Protein AF-S4Y4N9-F1 (afdb_monomer)

Organism: NCBI:txid1254432

Nearest PDB structures (foldseek):
  2cjr-assembly3_E  TM=4.406E-01  e=6.390E+00  SARS coronavirus TW1
  3kia-assembly1_A  TM=3.061E-01  e=5.985E+00  synthetic construct
  8bor-assembly1_B  TM=2.820E-01  e=7.285E+00  Deinococcus radiodurans R1 = ATCC 13939 = DSM 20539

Mean predicted aligned error: 7.02 Å

pLDDT: mean 87.63, std 7.8, range [54.03, 96.5]

Radius of gyration: 15.66 Å; Cα contacts (8 Å, |Δi|>4): 42; chains: 1; bounding box: 41×20×37 Å

Structure (mmCIF, N/CA/C/O backbone):
data_AF-S4Y4N9-F1
#
_entry.id   AF-S4Y4N9-F1
#
loop_
_atom_site.group_PDB
_atom_site.id
_atom_site.type_symbol
_atom_site.label_atom_id
_atom_site.label_alt_id
_atom_site.label_comp_id
_atom_site.label_asym_id
_atom_site.label_entity_id
_atom_site.label_seq_id
_atom_site.pdbx_PDB_ins_code
_atom_site.Cartn_x
_atom_site.Cartn_y
_atom_site.Cartn_z
_atom_site.occupancy
_atom_site.B_iso_or_equiv
_atom_site.auth_seq_id
_atom_site.auth_comp_id
_atom_site.auth_asym_id
_atom_site.auth_atom_id
_atom_site.pdbx_PDB_model_num
ATOM 1 N N . MET A 1 1 ? 13.327 8.716 -3.598 1.00 54.03 1 MET A N 1
ATOM 2 C CA . MET A 1 1 ? 14.604 9.282 -4.059 1.00 54.03 1 MET A CA 1
ATOM 3 C C . MET A 1 1 ? 15.139 8.353 -5.134 1.00 54.03 1 MET A C 1
ATOM 5 O O . MET A 1 1 ? 15.369 7.193 -4.803 1.00 54.03 1 MET A O 1
ATOM 9 N N . PRO A 1 2 ? 15.187 8.772 -6.408 1.00 65.25 2 PRO A N 1
ATOM 10 C CA . PRO A 1 2 ? 15.894 8.014 -7.435 1.00 65.25 2 PRO A CA 1
ATOM 11 C C . PRO A 1 2 ? 17.383 7.937 -7.072 1.00 65.25 2 PRO A C 1
ATOM 13 O O . PRO A 1 2 ? 17.950 8.902 -6.566 1.00 65.25 2 PRO A O 1
ATOM 16 N N . SER A 1 3 ? 17.984 6.767 -7.265 1.00 83.50 3 SER A N 1
ATOM 17 C CA . SER A 1 3 ? 19.424 6.541 -7.127 1.00 83.50 3 SER A CA 1
ATOM 18 C C . SER A 1 3 ? 20.094 6.664 -8.497 1.00 83.50 3 SER A C 1
ATOM 20 O O . SER A 1 3 ? 19.446 6.461 -9.521 1.00 83.50 3 SER A O 1
ATOM 22 N N . HIS A 1 4 ? 21.400 6.925 -8.534 1.00 88.75 4 HIS A N 1
ATOM 23 C CA . HIS A 1 4 ? 22.186 6.807 -9.768 1.00 88.75 4 HIS A CA 1
ATOM 24 C C . HIS A 1 4 ? 22.348 5.344 -10.222 1.00 88.75 4 HIS A C 1
ATOM 26 O O . HIS A 1 4 ? 22.647 5.086 -11.382 1.00 88.75 4 HIS A O 1
ATOM 32 N N . SER A 1 5 ? 22.119 4.372 -9.330 1.00 92.44 5 SER A N 1
ATOM 33 C CA . SER A 1 5 ? 22.176 2.949 -9.669 1.00 92.44 5 SER A CA 1
ATOM 34 C C . SER A 1 5 ? 20.870 2.477 -10.305 1.00 92.44 5 SER A C 1
ATOM 36 O O . SER A 1 5 ? 19.814 2.457 -9.664 1.00 92.44 5 SER A O 1
ATOM 38 N N . PHE A 1 6 ? 20.955 2.027 -11.559 1.00 89.06 6 PHE A N 1
ATOM 39 C CA . PHE A 1 6 ? 19.834 1.414 -12.271 1.00 89.06 6 PHE A CA 1
ATOM 40 C C . PHE A 1 6 ? 19.278 0.199 -11.518 1.00 89.06 6 PHE A C 1
ATOM 42 O O . PHE A 1 6 ? 18.073 0.114 -11.293 1.00 89.06 6 PHE A O 1
ATOM 49 N N . ASN A 1 7 ? 20.154 -0.690 -11.040 1.00 92.81 7 ASN A N 1
ATOM 50 C CA . ASN A 1 7 ? 19.752 -1.879 -10.284 1.00 92.81 7 ASN A CA 1
ATOM 51 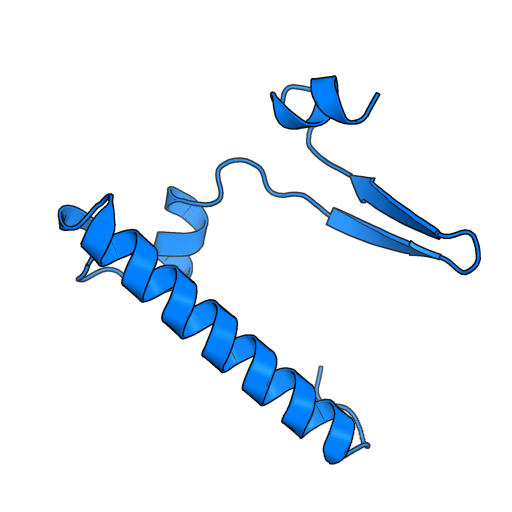C C . ASN A 1 7 ? 19.032 -1.512 -8.982 1.00 92.81 7 ASN A C 1
ATOM 53 O O . ASN A 1 7 ? 18.031 -2.137 -8.638 1.00 92.81 7 ASN A O 1
ATOM 57 N N . ALA A 1 8 ? 19.482 -0.463 -8.284 1.00 89.88 8 ALA A N 1
ATOM 58 C CA . ALA A 1 8 ? 18.797 0.016 -7.086 1.00 89.88 8 ALA A CA 1
ATOM 59 C C . ALA A 1 8 ? 17.398 0.565 -7.411 1.00 89.88 8 ALA A C 1
ATOM 61 O O . ALA A 1 8 ? 16.437 0.282 -6.693 1.00 89.88 8 ALA A O 1
ATOM 62 N N . ASN A 1 9 ? 17.257 1.307 -8.513 1.00 90.25 9 ASN A N 1
ATOM 63 C CA . ASN A 1 9 ? 15.959 1.809 -8.966 1.00 90.25 9 ASN A CA 1
ATOM 64 C C . ASN A 1 9 ? 15.023 0.675 -9.400 1.00 90.25 9 ASN A C 1
ATOM 66 O O . ASN A 1 9 ? 13.837 0.708 -9.072 1.00 90.25 9 ASN A O 1
ATOM 70 N N . HIS A 1 10 ? 15.552 -0.341 -10.083 1.00 92.50 10 HIS A N 1
ATOM 71 C CA . HIS A 1 10 ? 14.801 -1.526 -10.479 1.00 92.50 10 HIS A CA 1
ATOM 72 C C . HIS A 1 10 ? 14.324 -2.308 -9.247 1.00 92.50 10 HIS A C 1
ATOM 74 O O . HIS A 1 10 ? 13.129 -2.562 -9.108 1.00 92.50 10 HIS A O 1
ATOM 80 N N . ALA A 1 11 ? 15.204 -2.595 -8.286 1.00 93.81 11 ALA A N 1
ATOM 81 C CA . ALA A 1 11 ? 14.813 -3.240 -7.033 1.00 93.81 11 ALA A CA 1
ATOM 82 C C . ALA A 1 11 ? 13.732 -2.432 -6.287 1.00 93.81 11 ALA A C 1
ATOM 84 O O . ALA A 1 11 ? 12.747 -2.991 -5.800 1.00 93.81 11 ALA A O 1
ATOM 85 N N . ALA A 1 12 ? 13.857 -1.101 -6.256 1.00 91.62 12 ALA A N 1
ATOM 86 C CA . ALA A 1 12 ? 12.847 -0.228 -5.668 1.00 91.62 12 ALA A CA 1
ATOM 87 C C . ALA A 1 12 ? 11.504 -0.273 -6.422 1.00 91.62 12 ALA A C 1
ATOM 89 O O . ALA A 1 12 ? 10.450 -0.187 -5.787 1.00 91.62 12 ALA A O 1
ATOM 90 N N . LEU A 1 13 ? 11.510 -0.404 -7.752 1.00 93.94 13 LEU A N 1
ATOM 91 C CA . LEU A 1 13 ? 10.299 -0.595 -8.555 1.00 93.94 13 LEU A CA 1
ATOM 92 C C . LEU A 1 13 ? 9.616 -1.924 -8.215 1.00 93.94 13 LEU A C 1
ATOM 94 O O . LEU A 1 13 ? 8.417 -1.930 -7.936 1.00 93.94 13 LEU A O 1
ATOM 98 N N . LEU A 1 14 ? 10.373 -3.023 -8.171 1.00 96.19 14 LEU A N 1
ATOM 99 C CA . LEU A 1 14 ? 9.849 -4.345 -7.819 1.00 96.19 14 LEU A CA 1
ATOM 100 C C . LEU A 1 14 ? 9.222 -4.342 -6.423 1.00 96.19 14 LEU A C 1
ATOM 102 O O . LEU A 1 14 ? 8.104 -4.823 -6.245 1.00 96.19 14 LEU A O 1
ATOM 106 N N . LEU A 1 15 ? 9.879 -3.713 -5.446 1.00 94.81 15 LEU A N 1
ATOM 107 C CA . LEU A 1 15 ? 9.342 -3.597 -4.092 1.00 94.81 15 LEU A CA 1
ATOM 108 C C . LEU A 1 15 ? 8.036 -2.786 -4.053 1.00 94.81 15 LEU A C 1
ATOM 110 O O . LEU A 1 15 ? 7.098 -3.144 -3.334 1.00 94.81 15 LEU A O 1
ATOM 114 N N . LYS A 1 16 ? 7.942 -1.709 -4.846 1.00 92.12 16 LYS A N 1
ATOM 115 C CA . LYS A 1 16 ? 6.707 -0.921 -4.974 1.00 92.12 16 LYS A CA 1
ATOM 116 C C . LYS A 1 16 ? 5.577 -1.750 -5.579 1.00 92.12 16 LYS A C 1
ATOM 118 O O . LYS A 1 16 ? 4.467 -1.692 -5.057 1.00 92.12 16 LYS A O 1
ATOM 123 N N . LEU A 1 17 ? 5.853 -2.514 -6.637 1.00 95.69 17 LEU A N 1
ATOM 124 C CA . LEU A 1 17 ? 4.872 -3.384 -7.290 1.00 95.69 17 LEU A CA 1
ATOM 125 C C . LEU A 1 17 ? 4.402 -4.500 -6.355 1.00 95.69 17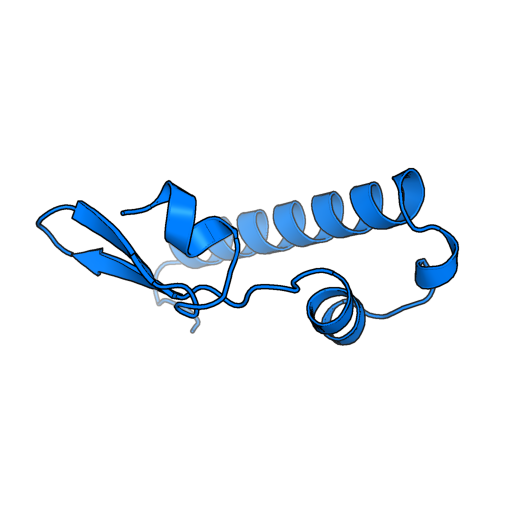 LEU A C 1
ATOM 127 O O . LEU A 1 17 ? 3.201 -4.722 -6.224 1.00 95.69 17 LEU A O 1
ATOM 131 N N . LEU A 1 18 ? 5.322 -5.151 -5.646 1.00 96.19 18 LEU A N 1
ATOM 132 C CA . LEU A 1 18 ? 4.987 -6.172 -4.657 1.00 96.19 18 LEU A CA 1
ATOM 133 C C . LEU A 1 18 ? 4.071 -5.604 -3.569 1.00 96.19 18 LEU A C 1
ATOM 135 O O . LEU A 1 18 ? 2.985 -6.127 -3.338 1.00 96.19 18 LEU A O 1
ATOM 139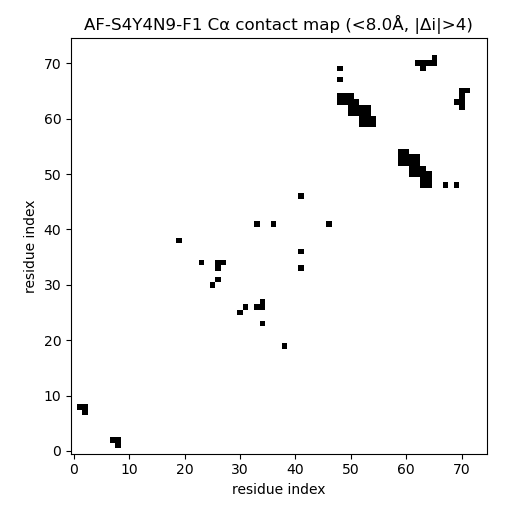 N N . THR A 1 19 ? 4.465 -4.485 -2.955 1.00 92.25 19 THR A N 1
ATOM 140 C CA . THR A 1 19 ? 3.660 -3.820 -1.916 1.00 92.25 19 THR A CA 1
ATOM 141 C C . THR A 1 19 ? 2.273 -3.441 -2.445 1.00 92.25 19 THR A C 1
ATOM 143 O O . THR A 1 19 ? 1.263 -3.631 -1.769 1.00 92.25 19 THR A O 1
ATOM 146 N N . ALA A 1 20 ? 2.211 -2.927 -3.675 1.00 91.31 20 ALA A N 1
ATOM 147 C CA . ALA A 1 20 ? 0.976 -2.556 -4.353 1.00 91.31 20 ALA A CA 1
ATOM 148 C C . ALA A 1 20 ? 0.040 -3.754 -4.592 1.00 91.31 20 ALA A C 1
ATOM 150 O O . ALA A 1 20 ? -1.171 -3.601 -4.415 1.00 91.31 20 ALA A O 1
ATOM 151 N N . ASN A 1 21 ? 0.578 -4.910 -4.985 1.00 94.50 21 ASN A N 1
ATOM 152 C CA . ASN A 1 21 ? -0.190 -6.134 -5.212 1.00 94.50 21 ASN A CA 1
ATOM 153 C C . ASN A 1 21 ? -0.668 -6.758 -3.899 1.00 94.50 21 ASN A C 1
ATOM 155 O O . ASN A 1 21 ? -1.845 -7.084 -3.775 1.00 94.50 21 ASN A O 1
ATOM 159 N N . LEU A 1 22 ? 0.208 -6.846 -2.893 1.00 93.81 22 LEU A N 1
ATOM 160 C CA . LEU A 1 22 ? -0.146 -7.372 -1.573 1.00 93.81 22 LEU A CA 1
ATOM 161 C C . LEU A 1 22 ? -1.253 -6.547 -0.915 1.00 93.81 22 LEU A C 1
ATOM 163 O O . LEU A 1 22 ? -2.223 -7.110 -0.420 1.00 93.81 22 LEU A O 1
ATOM 167 N N . MET A 1 23 ? -1.154 -5.215 -0.970 1.00 92.81 23 MET A N 1
ATOM 168 C CA . MET A 1 23 ? -2.193 -4.341 -0.426 1.00 92.81 23 MET A CA 1
ATOM 169 C C . MET A 1 23 ? -3.534 -4.532 -1.145 1.00 92.81 23 MET A C 1
ATOM 171 O O . MET A 1 23 ? -4.568 -4.556 -0.489 1.00 92.81 23 MET A O 1
ATOM 175 N N . ARG A 1 24 ? -3.535 -4.695 -2.474 1.00 93.00 24 ARG A N 1
ATOM 176 C CA . ARG A 1 24 ? -4.773 -4.927 -3.237 1.00 93.00 24 ARG A CA 1
ATOM 177 C C . ARG A 1 24 ? -5.403 -6.268 -2.897 1.00 93.00 24 ARG A C 1
ATOM 179 O O . ARG A 1 24 ? -6.598 -6.311 -2.638 1.00 93.00 24 ARG A O 1
ATOM 186 N N . ARG A 1 25 ? -4.599 -7.329 -2.835 1.00 94.62 25 ARG A N 1
ATOM 187 C CA . ARG A 1 25 ? -5.070 -8.656 -2.435 1.00 94.62 25 ARG A CA 1
ATOM 188 C C . ARG A 1 25 ? -5.669 -8.637 -1.028 1.00 94.62 25 ARG A C 1
ATOM 190 O O . ARG A 1 25 ? -6.800 -9.057 -0.855 1.00 94.62 25 ARG A O 1
ATOM 197 N N . TYR A 1 26 ? -4.965 -8.047 -0.063 1.00 93.94 26 TYR A N 1
ATOM 198 C CA . TYR A 1 26 ? -5.467 -7.899 1.303 1.00 93.94 26 TYR A CA 1
ATOM 199 C C . TYR A 1 26 ? -6.807 -7.149 1.360 1.00 93.94 26 TYR A C 1
ATOM 201 O O . TYR A 1 26 ? -7.705 -7.540 2.101 1.00 93.94 26 TYR A O 1
ATOM 209 N N . VAL A 1 27 ? -6.957 -6.080 0.570 1.00 95.44 27 VAL A N 1
ATOM 210 C CA . VAL A 1 27 ? -8.213 -5.320 0.507 1.00 95.44 27 VAL A CA 1
ATOM 211 C C . VAL A 1 27 ? -9.356 -6.171 -0.026 1.00 95.44 27 VAL A C 1
ATOM 213 O O . VAL A 1 27 ? -10.430 -6.159 0.564 1.00 95.44 27 VAL A O 1
ATOM 216 N N . LEU A 1 28 ? -9.129 -6.914 -1.108 1.00 95.25 28 LEU A N 1
ATOM 217 C CA . LEU A 1 28 ? -10.150 -7.785 -1.687 1.00 95.25 28 LEU A CA 1
ATOM 218 C C . LEU A 1 28 ? -10.541 -8.921 -0.733 1.00 95.25 28 LEU A C 1
ATOM 220 O O . LEU A 1 28 ? -11.727 -9.215 -0.616 1.00 95.25 28 LEU A O 1
ATOM 224 N N . ASP A 1 29 ? -9.569 -9.496 -0.021 1.00 96.50 29 ASP A N 1
ATOM 225 C CA . ASP A 1 29 ? -9.787 -10.644 0.864 1.00 96.50 29 ASP A CA 1
ATOM 226 C C . ASP A 1 29 ? -10.451 -10.248 2.200 1.00 96.50 29 ASP A C 1
ATOM 228 O O . ASP A 1 29 ? -11.291 -10.985 2.712 1.00 96.50 29 ASP A O 1
ATOM 232 N N . HIS A 1 30 ? -10.100 -9.093 2.783 1.00 94.50 30 HIS A N 1
ATOM 233 C CA . HIS A 1 30 ? -10.517 -8.733 4.150 1.00 94.50 30 HIS A CA 1
ATOM 234 C C . HIS A 1 30 ? -11.453 -7.525 4.249 1.00 94.50 30 HIS A C 1
ATOM 236 O O . HIS A 1 30 ? -12.239 -7.437 5.191 1.00 94.50 30 HIS A O 1
ATOM 242 N N . VAL A 1 31 ? -11.368 -6.565 3.325 1.00 94.38 31 VAL A N 1
ATOM 243 C CA . VAL A 1 31 ? -12.107 -5.290 3.396 1.00 94.38 31 VAL A CA 1
ATOM 244 C C . VAL A 1 31 ? -12.617 -4.857 2.013 1.00 94.38 31 VAL A C 1
ATOM 246 O O . VAL A 1 31 ? -12.301 -3.758 1.544 1.00 94.38 31 VAL A O 1
ATOM 249 N N . PRO A 1 32 ? -13.441 -5.685 1.340 1.00 93.62 32 PRO A N 1
ATOM 250 C CA . PRO A 1 32 ? -13.809 -5.475 -0.064 1.00 93.62 32 PRO A CA 1
ATOM 251 C C . PRO A 1 32 ? -14.563 -4.160 -0.309 1.00 93.62 32 PRO A C 1
ATOM 253 O O . PRO A 1 32 ? -14.485 -3.595 -1.398 1.00 93.62 32 PRO A O 1
ATOM 256 N N . HIS A 1 33 ? -15.226 -3.604 0.710 1.00 93.50 33 HIS A N 1
ATOM 257 C CA . HIS A 1 33 ? -15.888 -2.297 0.638 1.00 93.50 33 HIS A CA 1
ATOM 258 C C . HIS A 1 33 ? -14.919 -1.126 0.360 1.00 93.50 33 HIS A C 1
ATOM 260 O O . HIS A 1 33 ? -15.352 -0.069 -0.095 1.00 93.50 33 HIS A O 1
ATOM 266 N N . LEU A 1 34 ? -13.611 -1.309 0.586 1.00 93.62 34 LEU A N 1
ATOM 267 C CA . LEU A 1 34 ? -12.565 -0.328 0.273 1.00 93.62 34 LEU A CA 1
ATOM 268 C C . LEU A 1 34 ? -11.880 -0.586 -1.080 1.00 93.62 34 LEU A C 1
ATOM 270 O O . LEU A 1 34 ? -10.935 0.121 -1.422 1.00 93.62 34 LEU A O 1
ATOM 274 N N . ALA A 1 35 ? -12.317 -1.571 -1.872 1.00 92.50 35 ALA A N 1
ATOM 275 C CA . ALA A 1 35 ? -11.635 -1.968 -3.111 1.00 92.50 35 ALA A CA 1
ATOM 276 C C . ALA A 1 35 ? -11.516 -0.841 -4.153 1.00 92.50 35 ALA A C 1
ATOM 278 O O . ALA A 1 35 ? -10.553 -0.801 -4.919 1.00 92.50 35 ALA A O 1
ATOM 279 N N . SER A 1 36 ? -12.457 0.106 -4.160 1.00 94.69 36 SER A N 1
ATOM 280 C CA . SER A 1 36 ? -12.435 1.275 -5.049 1.00 94.69 36 SER A CA 1
ATOM 281 C C . SER A 1 36 ? -11.461 2.372 -4.599 1.00 94.69 36 SER A C 1
ATOM 283 O O . SER A 1 36 ? -11.201 3.323 -5.341 1.00 94.69 36 SER A O 1
ATOM 285 N N . TRP A 1 37 ? -10.909 2.278 -3.386 1.00 94.44 37 TRP A N 1
ATOM 286 C CA . TRP A 1 37 ? -10.083 3.333 -2.816 1.00 94.44 37 TRP A CA 1
ATOM 287 C C . TRP A 1 37 ? -8.674 3.336 -3.407 1.00 94.44 37 TRP A C 1
ATOM 289 O O . TRP A 1 37 ? -8.046 2.308 -3.665 1.00 94.44 37 TRP A O 1
ATOM 299 N N . ARG A 1 38 ? -8.112 4.538 -3.568 1.00 91.38 38 ARG A N 1
ATOM 300 C CA . ARG A 1 38 ? -6.719 4.699 -4.008 1.00 91.38 38 ARG A CA 1
ATOM 301 C C . ARG A 1 38 ? -5.740 4.365 -2.878 1.00 91.38 38 ARG A C 1
ATOM 303 O O . ARG A 1 38 ? -6.006 4.618 -1.704 1.00 91.38 38 ARG A O 1
ATOM 310 N N . THR A 1 39 ? -4.543 3.905 -3.250 1.00 87.56 39 THR A N 1
ATOM 311 C CA . THR A 1 39 ? -3.472 3.492 -2.321 1.00 87.56 39 THR A CA 1
ATOM 312 C C . THR A 1 39 ? -3.152 4.494 -1.194 1.00 87.56 39 THR A C 1
ATOM 314 O O . THR A 1 39 ? -2.924 4.038 -0.074 1.00 87.56 39 THR A O 1
ATOM 317 N N . PRO A 1 40 ? -3.137 5.829 -1.401 1.00 89.50 40 PRO A N 1
ATOM 318 C CA . PRO A 1 40 ? -2.900 6.769 -0.301 1.00 89.50 40 PRO A CA 1
ATOM 319 C C . PRO A 1 40 ? -3.965 6.709 0.805 1.00 89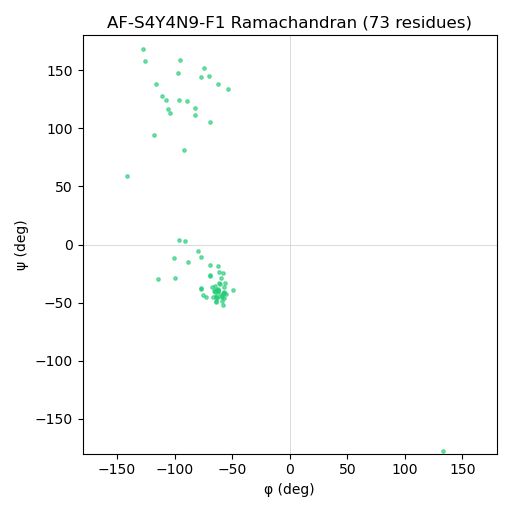.50 40 PRO A C 1
ATOM 321 O O . PRO A 1 40 ? -3.621 6.788 1.983 1.00 89.50 40 PRO A O 1
ATOM 324 N N . TRP A 1 41 ? -5.237 6.529 0.438 1.00 91.81 41 TRP A N 1
ATOM 325 C CA . TRP A 1 41 ? -6.354 6.426 1.382 1.00 91.81 41 TRP A CA 1
ATOM 326 C C . TRP A 1 41 ? -6.372 5.070 2.075 1.00 91.81 41 TRP A C 1
ATOM 328 O O . TRP A 1 41 ? -6.470 5.015 3.297 1.00 91.81 41 TRP A O 1
ATOM 338 N N . LEU A 1 42 ? -6.146 3.995 1.314 1.00 91.50 42 LEU A N 1
ATOM 339 C CA . LEU A 1 42 ? -5.976 2.647 1.861 1.00 91.50 42 LEU A CA 1
ATOM 340 C C . LEU A 1 42 ? -4.866 2.597 2.910 1.00 91.50 42 LEU A C 1
ATOM 342 O O . LEU A 1 42 ? -5.045 2.018 3.971 1.00 91.50 42 LEU A O 1
ATOM 346 N N . ARG A 1 43 ? -3.731 3.257 2.660 1.00 88.31 43 ARG A N 1
ATOM 347 C CA . ARG A 1 43 ? -2.637 3.325 3.633 1.00 88.31 43 ARG A CA 1
ATOM 348 C C . ARG A 1 43 ? -3.079 3.962 4.948 1.00 88.31 43 ARG A C 1
ATOM 350 O O . ARG A 1 43 ? -2.738 3.442 5.999 1.00 88.31 43 ARG A O 1
ATOM 357 N N . ARG A 1 44 ? -3.814 5.075 4.890 1.00 86.81 44 ARG A N 1
ATOM 358 C CA . ARG A 1 44 ? -4.305 5.774 6.089 1.00 86.81 44 ARG A CA 1
ATOM 359 C C . ARG A 1 44 ? -5.342 4.949 6.850 1.00 86.81 44 ARG A C 1
ATO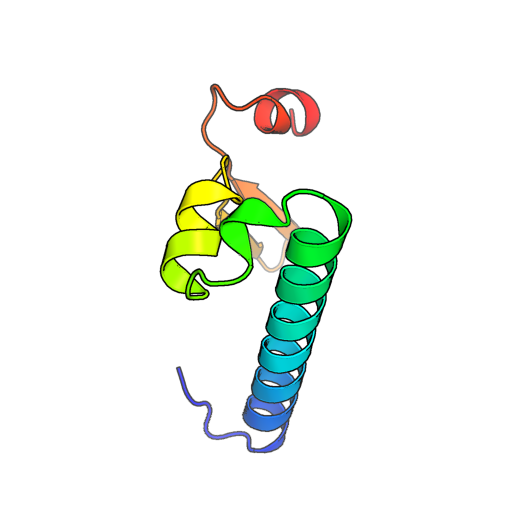M 361 O O . ARG A 1 44 ? -5.341 4.983 8.070 1.00 86.81 44 ARG A O 1
ATOM 368 N N . ALA A 1 45 ? -6.196 4.223 6.132 1.00 88.81 45 ALA A N 1
ATOM 369 C CA . ALA A 1 45 ? -7.244 3.403 6.729 1.00 88.81 45 ALA A CA 1
ATOM 370 C C . ALA A 1 45 ? -6.713 2.088 7.321 1.00 88.81 45 ALA A C 1
ATOM 372 O O . ALA A 1 45 ? -7.175 1.661 8.371 1.00 88.81 45 ALA A O 1
ATOM 373 N N . LEU A 1 46 ? -5.749 1.446 6.654 1.00 88.38 46 LEU A N 1
ATOM 374 C CA . LEU A 1 46 ? -5.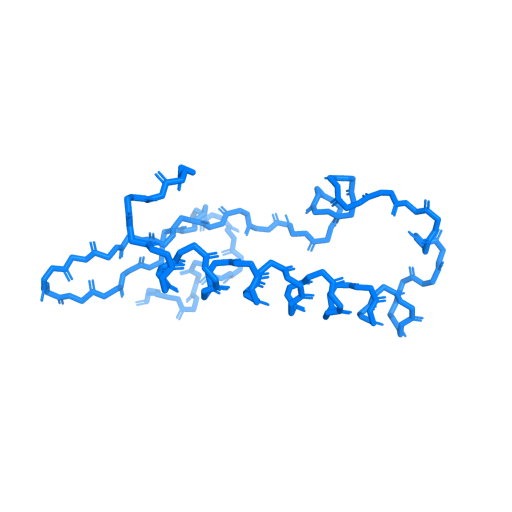299 0.091 6.991 1.00 88.38 46 LEU A CA 1
ATOM 375 C C . LEU A 1 46 ? -4.006 0.063 7.806 1.00 88.38 46 LEU A C 1
ATOM 377 O O . LEU A 1 46 ? -3.795 -0.854 8.594 1.00 88.38 46 LEU A O 1
ATOM 381 N N . ILE A 1 47 ? -3.127 1.055 7.645 1.00 86.31 47 ILE A N 1
ATOM 382 C CA . ILE A 1 47 ? -1.903 1.155 8.447 1.00 86.31 47 ILE A CA 1
ATOM 383 C C . ILE A 1 47 ? -2.200 2.017 9.672 1.00 86.31 47 ILE A C 1
ATOM 385 O O . ILE A 1 47 ? -1.892 3.206 9.711 1.00 86.31 47 ILE A O 1
ATOM 389 N N . LEU A 1 48 ? -2.807 1.384 10.677 1.00 81.50 48 LEU A N 1
ATOM 390 C CA . LEU A 1 48 ? -3.241 2.032 11.920 1.00 81.50 48 LEU A CA 1
ATOM 391 C C . LEU A 1 48 ? -2.072 2.476 12.809 1.00 81.50 48 LEU A C 1
ATOM 393 O O . LEU A 1 48 ? -2.197 3.420 13.586 1.00 81.50 48 LEU A O 1
ATOM 397 N N . VAL A 1 49 ? -0.926 1.800 12.697 1.00 82.56 49 VAL A N 1
ATOM 398 C CA . VAL A 1 49 ? 0.269 2.091 13.494 1.00 82.56 49 VAL A CA 1
ATOM 399 C C . VAL A 1 49 ? 1.401 2.515 12.558 1.00 82.56 49 VAL A C 1
ATOM 401 O O . VAL A 1 49 ? 2.111 1.660 12.023 1.00 82.56 49 VAL A O 1
ATOM 404 N N . PRO A 1 50 ? 1.593 3.824 12.324 1.00 76.12 50 PRO A N 1
ATOM 405 C CA . PRO A 1 50 ? 2.724 4.303 11.546 1.00 76.12 50 PRO A CA 1
ATOM 406 C C . PRO A 1 50 ? 4.017 4.092 12.343 1.00 76.12 50 PRO A C 1
ATOM 408 O O . PRO A 1 50 ? 4.297 4.806 13.303 1.00 76.12 50 PRO A O 1
ATOM 411 N N . GLY A 1 51 ? 4.805 3.094 11.947 1.00 81.69 51 GLY A N 1
ATOM 412 C CA . GLY A 1 51 ? 6.135 2.842 12.494 1.00 81.69 51 GLY A CA 1
ATOM 413 C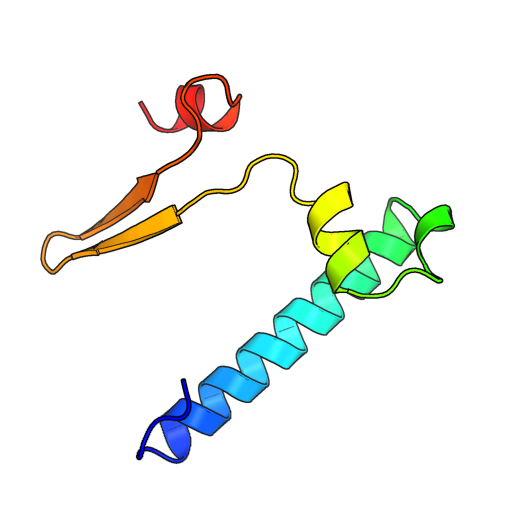 C . GLY A 1 51 ? 7.244 3.435 11.624 1.00 81.69 51 GLY A C 1
ATOM 414 O O . GLY A 1 51 ? 7.136 3.483 10.397 1.00 81.69 51 GLY A O 1
ATOM 415 N N . ARG A 1 52 ? 8.344 3.859 12.248 1.00 81.56 52 ARG A N 1
ATOM 416 C CA . ARG A 1 52 ? 9.593 4.231 11.577 1.00 81.56 52 ARG A CA 1
ATOM 417 C C . ARG A 1 52 ? 10.628 3.135 11.792 1.00 81.56 52 ARG A C 1
ATOM 419 O O . ARG A 1 52 ? 11.073 2.905 12.911 1.00 81.56 52 ARG A O 1
ATOM 426 N N . LEU A 1 53 ? 11.060 2.506 10.705 1.00 85.62 53 LEU A N 1
ATOM 427 C CA . LEU A 1 53 ? 12.182 1.574 10.726 1.00 85.62 53 LEU A CA 1
ATOM 428 C C . LEU A 1 53 ? 13.499 2.362 10.660 1.00 85.62 53 LEU A C 1
ATOM 430 O O . LEU A 1 53 ? 13.806 2.974 9.638 1.00 85.62 53 LEU A O 1
ATOM 434 N N . ALA A 1 54 ? 14.270 2.361 11.742 1.00 86.19 54 ALA A N 1
ATOM 435 C CA . ALA A 1 54 ? 15.617 2.912 11.787 1.00 86.19 54 ALA A CA 1
ATOM 436 C C . ALA A 1 54 ? 16.634 1.786 11.576 1.00 86.19 54 ALA A C 1
ATOM 438 O O . ALA A 1 54 ? 16.641 0.790 12.298 1.00 86.19 54 ALA A O 1
ATOM 439 N N . ARG A 1 55 ? 17.512 1.938 10.584 1.00 87.56 55 ARG A N 1
ATOM 440 C CA . ARG A 1 55 ? 18.604 0.994 10.329 1.00 87.56 55 ARG A CA 1
ATOM 441 C C . ARG A 1 55 ? 19.931 1.667 10.658 1.00 87.56 55 ARG A C 1
ATOM 443 O O . ARG A 1 55 ? 20.205 2.759 10.174 1.00 87.56 55 ARG A O 1
ATOM 450 N N . SER A 1 56 ? 20.741 1.006 11.474 1.00 86.12 56 SER A N 1
ATOM 451 C CA . SER A 1 56 ? 22.099 1.420 11.833 1.00 86.12 56 SER A CA 1
ATOM 452 C C . SER A 1 56 ? 23.079 0.275 11.574 1.00 86.12 56 SER A C 1
ATOM 454 O O . SER A 1 56 ? 22.658 -0.870 11.407 1.00 86.12 56 SER A O 1
ATOM 456 N N . ALA A 1 57 ? 24.385 0.554 11.617 1.00 82.94 57 ALA A N 1
ATOM 457 C CA . ALA A 1 57 ? 25.413 -0.490 11.552 1.00 82.94 57 ALA A CA 1
ATOM 458 C C . ALA A 1 57 ? 25.274 -1.540 12.675 1.00 82.94 57 ALA A C 1
ATOM 460 O O . ALA A 1 57 ? 25.692 -2.678 12.513 1.00 82.94 57 ALA A O 1
ATOM 461 N N . ARG A 1 58 ? 24.646 -1.167 13.800 1.00 84.44 58 ARG A N 1
ATOM 462 C CA . ARG A 1 58 ? 24.426 -2.029 14.972 1.00 84.44 58 ARG A CA 1
ATOM 463 C C . ARG A 1 58 ? 23.098 -2.794 14.934 1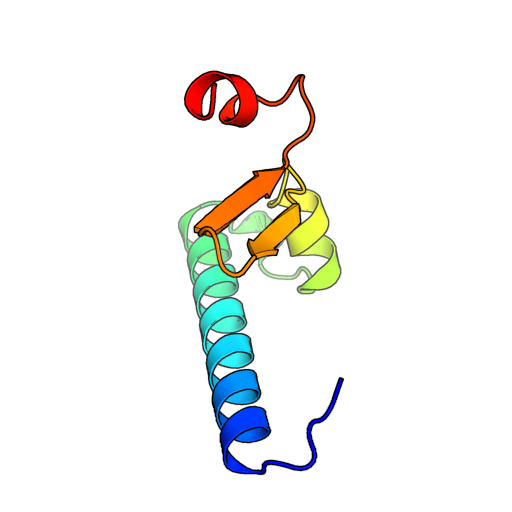.00 84.44 58 ARG A C 1
ATOM 465 O O . ARG A 1 58 ? 22.770 -3.476 15.895 1.00 84.44 58 ARG A O 1
ATOM 472 N N . GLY A 1 59 ? 22.320 -2.666 13.856 1.00 86.69 59 GLY A N 1
ATOM 473 C CA . GLY A 1 59 ? 21.068 -3.399 13.673 1.00 86.69 59 GLY A CA 1
ATOM 474 C C . GLY A 1 59 ? 19.895 -2.537 13.215 1.00 86.69 59 GLY A C 1
ATOM 475 O O . GLY A 1 59 ? 20.015 -1.331 12.971 1.00 86.69 59 GLY A O 1
ATOM 476 N N . THR A 1 60 ? 18.740 -3.189 13.096 1.00 90.19 60 THR A N 1
ATOM 477 C CA . THR A 1 60 ? 17.477 -2.578 12.669 1.00 90.19 60 THR A CA 1
ATOM 478 C C . THR A 1 60 ? 16.545 -2.448 13.873 1.00 90.19 60 THR A C 1
ATOM 480 O O . THR A 1 60 ? 16.263 -3.442 14.531 1.00 90.19 60 THR A O 1
ATOM 483 N N . LYS A 1 61 ? 16.063 -1.234 14.156 1.00 89.06 61 LYS A N 1
ATOM 484 C CA . LYS A 1 61 ? 15.081 -0.940 15.209 1.00 89.06 61 LYS A CA 1
ATOM 485 C C . LYS A 1 61 ? 13.795 -0.397 14.597 1.00 89.06 61 LYS A C 1
ATOM 487 O O . LYS A 1 61 ? 13.836 0.427 13.685 1.00 89.06 61 LYS A O 1
ATOM 492 N N . LEU A 1 62 ? 12.651 -0.843 15.102 1.00 86.50 62 LEU A N 1
ATOM 493 C CA . LEU A 1 62 ? 11.342 -0.337 14.703 1.00 86.50 62 LEU A CA 1
ATOM 494 C C . LEU A 1 62 ? 10.805 0.587 15.799 1.00 86.50 62 LEU A C 1
ATOM 496 O O . LEU A 1 62 ? 10.507 0.140 16.899 1.00 86.50 62 LEU A O 1
ATOM 500 N N . HIS A 1 63 ? 10.678 1.874 15.491 1.00 87.19 63 HIS A N 1
ATOM 501 C CA . HIS A 1 63 ? 10.033 2.849 16.362 1.00 87.19 63 HIS A CA 1
ATOM 502 C C . HIS A 1 63 ? 8.544 2.892 16.042 1.00 87.19 63 HIS A C 1
ATOM 504 O O . HIS A 1 63 ? 8.165 3.169 14.907 1.00 87.19 63 HIS A O 1
ATOM 510 N N . VAL A 1 64 ? 7.699 2.657 17.033 1.00 87.06 64 VAL A N 1
ATOM 511 C CA . VAL A 1 64 ? 6.240 2.769 16.926 1.00 87.06 64 VAL A CA 1
ATOM 512 C C . VAL A 1 64 ? 5.728 3.709 18.019 1.00 87.06 64 VAL A C 1
ATOM 514 O O . VAL A 1 64 ? 6.424 3.902 19.015 1.00 87.06 64 VAL A O 1
ATOM 517 N N . PRO A 1 65 ? 4.535 4.310 17.866 1.00 86.00 65 PRO A N 1
ATOM 518 C CA . PRO A 1 65 ? 3.912 5.078 18.938 1.00 86.00 65 PRO A CA 1
ATOM 519 C C . PRO A 1 65 ? 3.806 4.239 20.218 1.00 86.00 65 PRO A C 1
ATOM 521 O O . PRO A 1 65 ? 3.347 3.099 20.156 1.00 86.00 65 PRO A O 1
ATOM 524 N N . GLU A 1 66 ? 4.180 4.803 21.368 1.00 81.31 66 GLU A N 1
ATOM 525 C CA . GLU A 1 66 ? 4.251 4.085 22.658 1.00 81.31 66 GLU A CA 1
ATOM 526 C C . GLU A 1 66 ? 2.928 3.419 23.056 1.00 81.31 66 GLU A C 1
ATOM 528 O O . GLU A 1 66 ? 2.908 2.338 23.633 1.00 81.31 66 GLU A O 1
ATOM 533 N N . ARG A 1 67 ? 1.797 4.036 22.694 1.00 81.56 67 ARG A N 1
ATOM 534 C CA . ARG A 1 67 ? 0.455 3.503 22.982 1.00 81.56 67 ARG A CA 1
ATOM 535 C C . ARG A 1 67 ? 0.005 2.402 22.019 1.00 81.56 67 ARG A C 1
ATOM 537 O O . ARG A 1 67 ? -1.068 1.830 22.205 1.00 81.56 67 ARG A O 1
ATOM 544 N N . SER A 1 68 ? 0.776 2.115 20.972 1.00 79.75 68 SER A N 1
ATOM 545 C CA . SER A 1 68 ? 0.421 1.066 20.020 1.00 79.75 68 SER A CA 1
ATOM 546 C C . SER A 1 68 ? 0.562 -0.316 20.658 1.00 79.75 68 SER A C 1
ATOM 548 O O . SER A 1 68 ? 1.460 -0.562 21.459 1.00 79.75 68 SER A O 1
ATOM 550 N N . GLN A 1 69 ? -0.312 -1.252 20.283 1.00 79.25 69 GLN A N 1
ATOM 551 C CA . GLN A 1 69 ? -0.187 -2.644 20.730 1.00 79.25 69 GLN A CA 1
ATOM 552 C C . GLN A 1 69 ? 1.177 -3.234 20.350 1.00 79.25 69 GLN A C 1
ATOM 554 O O . GLN A 1 69 ? 1.768 -3.944 21.152 1.00 79.25 69 GLN A O 1
ATOM 559 N N . LEU A 1 70 ? 1.704 -2.871 19.176 1.00 79.12 70 LEU A N 1
ATOM 560 C CA . LEU A 1 70 ? 3.029 -3.277 18.700 1.00 79.12 70 LEU A CA 1
ATOM 561 C C . LEU A 1 70 ? 4.176 -2.819 19.610 1.00 79.12 70 LEU A C 1
ATOM 563 O O . LEU A 1 70 ? 5.142 -3.558 19.752 1.00 79.12 70 LEU A O 1
ATOM 567 N N . ALA A 1 71 ? 4.075 -1.652 20.256 1.00 80.88 71 ALA A N 1
ATOM 568 C CA . ALA A 1 71 ? 5.106 -1.184 21.186 1.00 80.88 71 ALA A CA 1
ATOM 569 C C . ALA A 1 71 ? 5.280 -2.136 22.377 1.00 80.88 71 ALA A C 1
ATOM 571 O O . ALA A 1 71 ? 6.393 -2.325 22.851 1.00 80.88 71 ALA A O 1
ATOM 572 N N . ARG A 1 72 ? 4.195 -2.785 22.821 1.00 78.94 72 ARG A N 1
ATOM 573 C CA . ARG A 1 72 ? 4.233 -3.750 23.932 1.00 78.94 72 ARG A CA 1
ATOM 574 C C . ARG A 1 72 ? 4.964 -5.042 23.583 1.00 78.94 72 ARG A C 1
ATOM 576 O O . ARG A 1 72 ? 5.446 -5.702 24.485 1.00 78.94 72 ARG A O 1
ATOM 583 N N . TRP A 1 73 ? 5.001 -5.408 22.303 1.00 76.94 73 TRP A N 1
ATOM 584 C CA . TRP A 1 73 ? 5.681 -6.616 21.823 1.00 76.94 73 TRP A CA 1
ATOM 585 C C . TRP A 1 73 ? 7.161 -6.382 21.495 1.00 76.94 73 TRP A C 1
ATOM 587 O O . TRP A 1 73 ? 7.891 -7.344 21.280 1.00 76.94 73 TRP A O 1
ATOM 597 N N . LEU A 1 74 ? 7.585 -5.120 21.376 1.00 73.75 74 LEU A N 1
ATOM 598 C CA . LEU A 1 74 ? 8.947 -4.732 20.989 1.00 73.75 74 LEU A CA 1
ATOM 599 C C . LEU A 1 74 ? 9.832 -4.321 22.179 1.00 73.75 74 LEU A C 1
ATOM 601 O O . LEU A 1 74 ? 11.036 -4.157 21.981 1.00 73.75 74 LEU A O 1
ATOM 605 N N . ASN A 1 75 ? 9.236 -4.128 23.360 1.00 63.50 75 ASN A N 1
ATOM 606 C CA . ASN A 1 75 ? 9.915 -3.895 24.641 1.00 63.50 75 ASN A CA 1
ATOM 607 C C . ASN A 1 75 ? 10.087 -5.214 25.393 1.00 63.50 75 ASN A C 1
ATOM 609 O O . ASN A 1 75 ? 11.122 -5.343 26.078 1.00 63.50 75 ASN A O 1
#

Solvent-accessible surface area (backbone atoms only — not comparable to full-atom values): 4704 Å² total; per-residue (Å²): 131,89,59,94,44,66,69,60,44,50,53,52,48,53,52,50,52,51,52,55,50,53,52,50,52,51,28,57,76,76,42,52,93,52,59,87,56,54,69,74,58,48,45,64,71,69,51,79,74,74,60,48,78,47,76,53,99,91,46,76,45,77,47,51,54,77,88,40,77,67,36,70,77,74,110

Sequence (75 aa):
MPSHSFNANHAALLLKLLTANLMRRYVLDHVPHLASWRTPWLRRALILVPGRLARSARGTKLHVPERSQLARWLN

Foldseek 3Di:
DDDPDPVVVVVVVVVVVVVVVVLLVCCVVPPVVCNPPDPVVSCVVPVVWDWDWDQDPVGIDIHTPCPDPVVVVRD

Se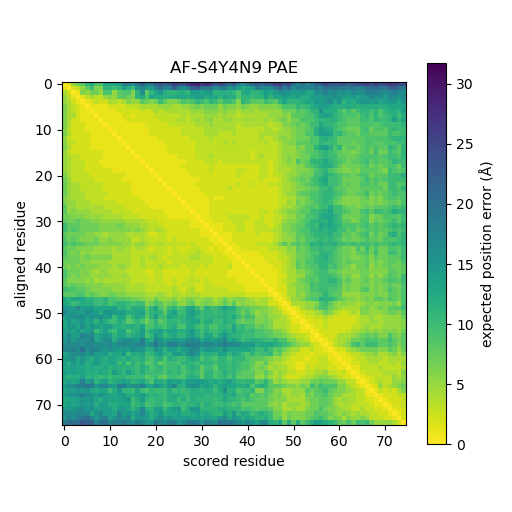condary structure (DSSP, 8-state):
---S-HHHHHHHHHHHHHHHHHHHHHHHHH-GGGTTS-HHHHHHHH--S--EEEEETTEEEEE--TTSHHHHHH-